Protein AF-G0EGT5-F1 (afdb_monomer_lite)

pLDDT: mean 71.07, std 17.27, range [36.22, 90.06]

Structure (mmCIF, N/CA/C/O backbone):
data_AF-G0EGT5-F1
#
_entry.id   AF-G0EGT5-F1
#
loop_
_atom_site.group_PDB
_atom_site.id
_atom_site.type_symbol
_atom_site.label_atom_id
_atom_site.label_alt_id
_atom_site.label_comp_id
_atom_site.label_asym_id
_atom_site.label_entity_id
_atom_site.label_seq_id
_atom_site.pdbx_PDB_ins_code
_atom_site.Cartn_x
_atom_site.Cartn_y
_atom_site.Cartn_z
_atom_site.occupancy
_atom_site.B_iso_or_equiv
_atom_site.auth_seq_id
_atom_site.auth_comp_id
_atom_site.auth_asym_id
_atom_site.auth_atom_id
_atom_site.pdbx_PDB_model_num
ATOM 1 N N . MET A 1 1 ? -22.917 22.416 40.321 1.00 39.38 1 MET A N 1
ATOM 2 C CA . MET A 1 1 ? -21.683 22.914 39.669 1.00 39.38 1 MET A CA 1
ATOM 3 C C . MET A 1 1 ? -20.741 21.738 39.441 1.00 39.38 1 MET A C 1
ATOM 5 O O . MET A 1 1 ? -20.079 21.290 40.369 1.00 39.38 1 MET A O 1
ATOM 9 N N . SER A 1 2 ? -20.774 21.165 38.238 1.00 41.25 2 SER A N 1
ATOM 10 C CA . SER A 1 2 ? -20.061 19.930 37.894 1.00 41.25 2 SER A CA 1
ATOM 11 C C . SER A 1 2 ? -18.571 20.178 37.677 1.00 41.25 2 SER A C 1
ATOM 13 O O . SER A 1 2 ? -18.183 20.879 36.747 1.00 41.25 2 SER A O 1
ATOM 15 N N . ARG A 1 3 ? -17.733 19.547 38.504 1.00 47.09 3 ARG A N 1
ATOM 16 C CA . ARG A 1 3 ? -16.311 19.327 38.219 1.00 47.09 3 ARG A CA 1
ATOM 17 C C . ARG A 1 3 ? -16.179 18.014 37.444 1.00 47.09 3 ARG A C 1
ATOM 19 O O . ARG A 1 3 ? -16.474 16.960 37.994 1.00 47.09 3 ARG A O 1
ATOM 26 N N . ARG A 1 4 ? -15.721 18.067 36.192 1.00 43.38 4 ARG A N 1
ATOM 27 C CA . ARG A 1 4 ? -15.086 16.934 35.493 1.00 43.38 4 ARG A CA 1
ATOM 28 C C . ARG A 1 4 ? -13.959 17.463 34.612 1.00 43.38 4 ARG A C 1
ATOM 30 O O . ARG A 1 4 ? -14.087 17.582 33.402 1.00 43.38 4 ARG A O 1
ATOM 37 N N . VAL A 1 5 ? -12.849 17.799 35.256 1.00 50.81 5 VAL A N 1
ATOM 38 C CA . VAL A 1 5 ? -11.539 17.842 34.606 1.00 50.81 5 VAL A CA 1
ATOM 39 C C . VAL A 1 5 ? -10.949 16.455 34.824 1.00 50.81 5 VAL A C 1
ATOM 41 O O . VAL A 1 5 ? -10.810 16.052 35.975 1.00 50.81 5 VAL A O 1
ATOM 44 N N . GLY A 1 6 ? -10.644 15.707 33.763 1.00 46.41 6 GLY A N 1
ATOM 45 C CA . GLY A 1 6 ? -9.865 14.473 33.933 1.00 46.41 6 GLY A CA 1
ATOM 46 C C . GLY A 1 6 ? -10.195 13.295 33.027 1.00 46.41 6 GLY A C 1
ATOM 47 O O . GLY A 1 6 ? -10.180 12.173 33.510 1.00 46.41 6 GLY A O 1
ATOM 48 N N . LEU A 1 7 ? -10.460 13.499 31.733 1.00 44.06 7 LEU A N 1
ATOM 49 C CA . LEU A 1 7 ? -10.563 12.366 30.801 1.00 44.06 7 LEU A CA 1
ATOM 50 C C . LEU A 1 7 ? -9.899 12.624 29.440 1.00 44.06 7 LEU A C 1
ATOM 52 O O . LEU A 1 7 ? -10.386 12.165 28.421 1.00 44.06 7 LEU A O 1
ATOM 56 N N . ASN A 1 8 ? -8.795 13.381 29.406 1.00 45.78 8 ASN A N 1
ATOM 57 C CA . ASN A 1 8 ? -8.166 13.778 28.135 1.00 45.78 8 ASN A CA 1
ATOM 58 C C . ASN A 1 8 ? -6.641 13.581 28.071 1.00 45.78 8 ASN A C 1
ATOM 60 O O . ASN A 1 8 ? -5.972 14.224 27.271 1.00 45.78 8 ASN A O 1
ATOM 64 N N . ARG A 1 9 ? -6.060 12.722 28.926 1.00 44.75 9 ARG A N 1
ATOM 65 C CA . ARG A 1 9 ? -4.598 12.478 28.938 1.00 44.75 9 ARG A CA 1
ATOM 66 C C . ARG A 1 9 ? -4.152 11.014 28.864 1.00 44.75 9 ARG A C 1
ATOM 68 O O . ARG A 1 9 ? -2.960 10.770 28.728 1.00 44.75 9 ARG A O 1
ATOM 75 N N . LEU A 1 10 ? -5.070 10.045 28.903 1.00 39.66 10 LEU A N 1
ATOM 76 C CA . LEU A 1 10 ? -4.720 8.619 28.785 1.00 39.66 10 LEU A CA 1
ATOM 77 C C . LEU A 1 10 ? -4.717 8.109 27.335 1.00 39.66 10 LEU A C 1
ATOM 79 O O . LEU A 1 10 ? -3.961 7.196 27.019 1.00 39.66 10 LEU A O 1
ATOM 83 N N . PHE A 1 11 ? -5.472 8.741 26.430 1.00 44.88 11 PHE A N 1
ATOM 84 C CA . PHE A 1 11 ? -5.456 8.374 25.008 1.00 44.88 11 PHE A CA 1
ATOM 85 C C . PHE A 1 11 ? -4.131 8.722 24.309 1.00 44.88 11 PHE A C 1
ATOM 87 O O . PHE A 1 11 ? -3.724 8.037 23.375 1.00 44.88 11 PHE A O 1
ATOM 94 N N . THR A 1 12 ? -3.417 9.747 24.775 1.00 48.94 12 THR A N 1
ATOM 95 C CA . THR A 1 12 ? -2.223 10.257 24.084 1.00 48.94 12 THR A CA 1
ATOM 96 C C . THR A 1 12 ? -0.978 9.396 24.322 1.00 48.94 12 THR A C 1
ATOM 98 O O . THR A 1 12 ? -0.143 9.263 23.434 1.00 48.94 12 THR A O 1
ATOM 101 N N . VAL A 1 13 ? -0.852 8.761 25.493 1.00 46.47 13 VAL A N 1
ATOM 102 C CA . VAL A 1 13 ? 0.335 7.951 25.840 1.00 46.47 13 VAL A CA 1
ATOM 103 C C . VAL A 1 13 ? 0.307 6.581 25.152 1.00 46.47 13 VAL A C 1
ATOM 105 O O . VAL A 1 13 ? 1.339 6.111 24.676 1.00 46.47 13 VAL A O 1
ATOM 108 N N . TRP A 1 14 ? -0.875 5.973 25.004 1.00 38.94 14 TRP A N 1
ATOM 109 C CA . TRP A 1 14 ? -1.037 4.746 24.210 1.00 38.94 14 TRP A CA 1
ATOM 110 C C . TRP A 1 14 ? -0.815 4.981 22.706 1.00 38.94 14 TRP A C 1
ATOM 112 O O . TRP A 1 14 ? -0.259 4.114 22.032 1.00 38.94 14 TRP A O 1
ATOM 122 N N . ALA A 1 15 ? -1.162 6.166 22.189 1.00 45.88 15 ALA A N 1
ATOM 123 C CA . ALA A 1 15 ? -0.877 6.553 20.805 1.00 45.88 15 ALA A CA 1
ATOM 124 C C . ALA A 1 15 ? 0.631 6.731 20.521 1.00 45.88 15 ALA A C 1
ATOM 126 O O . ALA A 1 15 ? 1.073 6.481 19.402 1.00 45.88 15 ALA A O 1
ATOM 127 N N . LEU A 1 16 ? 1.428 7.106 21.531 1.00 41.88 16 LEU A N 1
ATOM 128 C CA . LEU A 1 16 ? 2.882 7.278 21.408 1.00 41.88 16 LEU A CA 1
ATOM 129 C C . LEU A 1 16 ? 3.671 5.962 21.510 1.00 41.88 16 LEU A C 1
ATOM 131 O O . LEU A 1 16 ? 4.674 5.797 20.822 1.00 41.88 16 LEU A O 1
ATOM 135 N N . VAL A 1 17 ? 3.236 5.006 22.338 1.00 36.59 17 VAL A N 1
ATOM 136 C CA . VAL A 1 17 ? 3.945 3.718 22.502 1.00 36.59 17 VAL A CA 1
ATOM 137 C C . VAL A 1 17 ? 3.699 2.770 21.320 1.00 36.59 17 VAL A C 1
ATOM 139 O O . VAL A 1 17 ? 4.613 2.057 20.912 1.00 36.59 17 VAL A O 1
ATOM 142 N N . ARG A 1 18 ? 2.523 2.831 20.676 1.00 40.12 18 ARG A N 1
ATOM 143 C CA . ARG A 1 18 ? 2.277 2.147 19.388 1.00 40.12 18 ARG A CA 1
ATOM 144 C C . ARG A 1 18 ? 3.131 2.691 18.237 1.00 40.12 18 ARG A C 1
ATOM 146 O O . ARG A 1 18 ? 3.406 1.974 17.287 1.00 40.12 18 ARG A O 1
ATOM 153 N N . GLN A 1 19 ? 3.582 3.937 18.345 1.00 41.34 19 GLN A N 1
ATOM 154 C CA . GLN A 1 19 ? 4.331 4.661 17.315 1.00 41.34 19 GLN A CA 1
ATOM 155 C C . GLN A 1 19 ? 5.761 4.129 17.096 1.00 41.34 19 GLN A C 1
ATOM 157 O O . GLN A 1 19 ? 6.405 4.504 16.123 1.00 41.34 19 GLN A O 1
ATOM 162 N N . ARG A 1 20 ? 6.269 3.268 17.994 1.00 37.97 20 ARG A N 1
ATOM 163 C CA . ARG A 1 20 ? 7.632 2.705 17.930 1.00 37.97 20 ARG A CA 1
ATOM 164 C C . ARG A 1 20 ? 7.726 1.260 17.436 1.00 37.97 20 ARG A C 1
ATOM 166 O O . ARG A 1 20 ? 8.827 0.829 17.116 1.00 37.97 20 ARG A O 1
ATOM 173 N N . LEU A 1 21 ? 6.613 0.529 17.406 1.00 44.84 21 LEU A N 1
ATOM 174 C CA . LEU A 1 21 ? 6.534 -0.848 16.889 1.00 44.84 21 LEU A CA 1
ATOM 175 C C . LEU A 1 21 ? 5.717 -0.939 15.603 1.00 44.84 21 LEU A C 1
ATOM 177 O O . LEU A 1 21 ? 5.834 -1.929 14.890 1.00 44.84 21 LEU A O 1
ATOM 181 N N . ALA A 1 22 ? 4.928 0.095 15.311 1.00 51.38 22 ALA A N 1
ATOM 182 C CA . ALA A 1 22 ? 4.209 0.180 14.066 1.00 51.38 22 ALA A CA 1
ATOM 183 C C . ALA A 1 22 ? 5.161 0.506 12.918 1.00 51.38 22 ALA A C 1
ATOM 185 O O . ALA A 1 22 ? 6.073 1.320 13.097 1.00 51.38 22 ALA A O 1
ATOM 186 N N . CYS A 1 23 ? 4.921 -0.086 11.744 1.00 60.06 23 CYS A N 1
ATOM 187 C CA . CYS A 1 23 ? 5.504 0.343 10.467 1.00 60.06 23 CYS A CA 1
ATOM 188 C C . CYS A 1 23 ? 5.657 1.880 10.446 1.00 60.06 23 CYS A C 1
ATOM 190 O O . CYS A 1 23 ? 4.798 2.561 11.007 1.00 60.06 23 CYS A O 1
ATOM 192 N N . LYS A 1 24 ? 6.725 2.452 9.861 1.00 67.00 24 LYS A N 1
ATOM 193 C CA . LYS A 1 24 ? 7.040 3.905 9.901 1.00 67.00 24 LYS A CA 1
ATOM 194 C C . LYS A 1 24 ? 6.021 4.768 9.135 1.00 67.00 24 LYS A C 1
ATOM 196 O O . LYS A 1 24 ? 6.357 5.522 8.230 1.00 67.00 24 LYS A O 1
ATOM 201 N N . LYS A 1 25 ? 4.749 4.698 9.518 1.00 64.75 25 LYS A N 1
ATOM 202 C CA . LYS A 1 25 ? 3.581 5.257 8.839 1.00 64.75 25 LYS A CA 1
ATOM 203 C C . LYS A 1 25 ? 3.709 6.752 8.647 1.00 64.75 25 LYS A C 1
ATOM 205 O O . LYS A 1 25 ? 3.381 7.235 7.577 1.00 64.75 25 LYS A O 1
ATOM 210 N N . SER A 1 26 ? 4.210 7.475 9.649 1.00 65.75 26 SER A N 1
ATOM 211 C CA . SER A 1 26 ? 4.420 8.920 9.541 1.00 65.75 26 SER A CA 1
ATOM 212 C C . SER A 1 26 ? 5.437 9.258 8.455 1.00 65.75 26 SER A C 1
ATOM 214 O O . SER A 1 26 ? 5.183 10.156 7.665 1.00 65.75 26 SER A O 1
ATOM 216 N N . SER A 1 27 ? 6.534 8.499 8.352 1.00 74.56 27 SER A N 1
ATOM 217 C CA . SER A 1 27 ? 7.549 8.726 7.318 1.00 74.56 27 SER A CA 1
ATOM 218 C C . SER A 1 27 ? 7.060 8.286 5.936 1.00 74.56 27 SER A C 1
ATOM 220 O O . SER A 1 27 ? 7.213 9.034 4.974 1.00 74.56 27 SER A O 1
ATOM 222 N N . ILE A 1 28 ? 6.359 7.149 5.851 1.00 78.31 28 ILE A N 1
ATOM 223 C CA . ILE A 1 28 ? 5.705 6.683 4.623 1.00 78.31 28 ILE A CA 1
ATOM 224 C C . ILE A 1 28 ? 4.684 7.721 4.145 1.00 78.31 28 ILE A C 1
ATOM 226 O O . ILE A 1 28 ? 4.768 8.173 3.013 1.00 78.31 28 ILE A O 1
ATOM 230 N N . ALA A 1 29 ? 3.754 8.162 4.992 1.00 75.81 29 ALA A N 1
ATOM 231 C CA . ALA A 1 29 ? 2.730 9.139 4.628 1.00 75.81 29 ALA A CA 1
ATOM 232 C C . ALA A 1 29 ? 3.329 10.466 4.143 1.00 75.81 29 ALA A C 1
ATOM 234 O O . ALA A 1 29 ? 2.805 11.069 3.210 1.00 75.81 29 ALA A O 1
ATOM 235 N N . GLU A 1 30 ? 4.434 10.911 4.744 1.00 79.50 30 GLU A N 1
ATOM 236 C CA . GLU A 1 30 ? 5.139 12.122 4.324 1.00 79.50 30 GLU A CA 1
ATOM 237 C C . GLU A 1 30 ? 5.822 11.950 2.964 1.00 79.50 30 GLU A C 1
ATOM 239 O O . GLU A 1 30 ? 5.731 12.832 2.119 1.00 79.50 30 GLU A O 1
ATOM 244 N N . LYS A 1 31 ? 6.431 10.789 2.709 1.00 82.56 31 LYS A N 1
ATOM 245 C CA . LYS A 1 31 ? 7.060 10.467 1.418 1.00 82.56 31 LYS A CA 1
ATOM 246 C C . LYS A 1 31 ? 6.054 10.205 0.304 1.00 82.56 31 LYS A C 1
ATOM 248 O O . LYS A 1 31 ? 6.358 10.413 -0.866 1.00 82.56 31 LYS A O 1
ATOM 253 N N . LEU A 1 32 ? 4.872 9.716 0.663 1.00 79.88 32 LEU A N 1
ATOM 254 C CA . LEU A 1 32 ? 3.768 9.494 -0.260 1.00 79.88 32 LEU A CA 1
ATOM 255 C C . LEU A 1 32 ? 3.028 10.798 -0.592 1.00 79.88 32 LEU A C 1
ATOM 257 O O . LEU A 1 32 ? 2.435 10.899 -1.667 1.00 79.88 32 LEU A O 1
ATOM 261 N N . LYS A 1 33 ? 3.080 11.811 0.287 1.00 72.31 33 LYS A N 1
ATOM 262 C CA . LYS A 1 33 ? 2.563 13.155 0.000 1.00 72.31 33 LYS A CA 1
ATOM 263 C C . LYS A 1 33 ? 3.356 13.776 -1.150 1.00 72.31 33 LYS A C 1
ATOM 265 O O . LYS A 1 33 ? 4.515 14.138 -0.997 1.00 72.31 33 LYS A O 1
ATOM 270 N N . GLY A 1 34 ? 2.696 13.929 -2.294 1.00 71.44 34 GLY A N 1
ATOM 271 C CA . GLY A 1 34 ? 3.289 14.502 -3.505 1.00 71.44 34 GLY A CA 1
ATOM 272 C C . GLY A 1 34 ? 3.640 13.475 -4.579 1.00 71.44 34 GLY A C 1
ATOM 273 O O . GLY A 1 34 ? 4.051 13.870 -5.666 1.00 71.44 34 GLY A O 1
ATOM 274 N N . ILE A 1 35 ? 3.434 12.178 -4.325 1.00 80.56 35 ILE A N 1
ATOM 275 C CA . ILE A 1 35 ? 3.473 11.176 -5.391 1.00 80.56 35 ILE A CA 1
ATOM 276 C C . ILE A 1 35 ? 2.178 11.258 -6.194 1.00 80.56 35 ILE A C 1
ATOM 278 O O . ILE A 1 35 ? 1.077 11.193 -5.643 1.00 80.56 35 ILE A O 1
ATOM 282 N N . GLU A 1 36 ? 2.320 11.365 -7.513 1.00 79.06 36 GLU A N 1
ATOM 283 C CA . GLU A 1 36 ? 1.186 11.372 -8.427 1.00 79.06 36 GLU A CA 1
ATOM 284 C C . GLU A 1 36 ? 0.353 10.092 -8.272 1.00 79.06 36 GLU A C 1
ATOM 286 O O . GLU A 1 36 ? 0.854 8.966 -8.348 1.00 79.06 36 GLU A O 1
ATOM 291 N N . GLY A 1 37 ? -0.946 10.281 -8.046 1.00 80.69 37 GLY A N 1
ATOM 292 C CA . GLY A 1 37 ? -1.900 9.194 -7.898 1.00 80.69 37 GLY A CA 1
ATOM 293 C C . GLY A 1 37 ? -2.066 8.662 -6.476 1.00 80.69 37 GLY A C 1
ATOM 294 O O . GLY A 1 37 ? -2.729 7.645 -6.320 1.00 80.69 37 GLY A O 1
ATOM 295 N N . ILE A 1 38 ? -1.537 9.325 -5.443 1.00 85.06 38 ILE A N 1
ATOM 296 C CA . ILE A 1 38 ? -1.882 9.030 -4.043 1.00 85.06 38 ILE A CA 1
ATOM 297 C C . ILE A 1 38 ? -2.728 10.162 -3.488 1.00 85.06 38 ILE A C 1
ATOM 299 O O . ILE A 1 38 ? -2.287 11.305 -3.416 1.00 85.06 38 ILE A O 1
ATOM 303 N N . GLU A 1 39 ? -3.945 9.832 -3.072 1.00 84.69 39 GLU A N 1
ATOM 304 C CA . GLU A 1 39 ? -4.894 10.809 -2.549 1.00 84.69 39 GLU A CA 1
ATOM 305 C C . GLU A 1 39 ? -4.810 10.913 -1.030 1.00 84.69 39 GLU A C 1
ATOM 307 O O . GLU A 1 39 ? -4.864 12.003 -0.460 1.00 84.69 39 GLU A O 1
ATOM 312 N N . THR A 1 40 ? -4.711 9.780 -0.332 1.00 82.19 40 THR A N 1
ATOM 313 C CA . THR A 1 40 ? -4.700 9.769 1.136 1.00 82.19 40 THR A CA 1
ATOM 314 C C . THR A 1 40 ? -3.964 8.552 1.674 1.00 82.19 40 THR A C 1
ATOM 316 O O . THR A 1 40 ? -3.998 7.471 1.091 1.00 82.19 40 THR A O 1
ATOM 319 N N . VAL A 1 41 ? -3.322 8.724 2.825 1.00 81.00 41 VAL A N 1
ATOM 320 C CA . VAL A 1 41 ? -2.671 7.655 3.582 1.00 81.00 41 VAL A CA 1
ATOM 321 C C . VAL A 1 41 ? -3.326 7.595 4.957 1.00 81.00 41 VAL A C 1
ATOM 323 O O . VAL A 1 41 ? -3.377 8.600 5.662 1.00 81.00 41 VAL A O 1
ATOM 326 N N . GLU A 1 42 ? -3.851 6.431 5.314 1.00 79.75 42 GLU A N 1
ATOM 327 C CA . GLU A 1 42 ? -4.597 6.165 6.544 1.00 79.75 42 GLU A CA 1
ATOM 328 C C . GLU A 1 42 ? -4.054 4.908 7.241 1.00 79.75 42 GLU A C 1
ATOM 330 O O . GLU A 1 42 ? -3.278 4.131 6.677 1.00 79.75 42 GLU A O 1
ATOM 335 N N . ASP A 1 43 ? -4.483 4.673 8.478 1.00 70.62 43 ASP A N 1
ATOM 336 C CA . ASP A 1 43 ? -4.234 3.410 9.166 1.00 70.62 43 ASP A CA 1
ATOM 337 C C . ASP A 1 43 ? -5.081 2.276 8.571 1.00 70.62 43 ASP A C 1
ATOM 339 O O . ASP A 1 43 ? -6.267 2.445 8.267 1.00 70.62 43 ASP A O 1
ATOM 343 N N . ALA A 1 44 ? -4.483 1.088 8.429 1.00 67.69 44 ALA A N 1
ATOM 344 C CA . ALA A 1 44 ? -5.246 -0.106 8.081 1.00 67.69 44 ALA A CA 1
ATOM 345 C C . ALA A 1 44 ? -6.268 -0.432 9.185 1.00 67.69 44 ALA A C 1
ATOM 347 O O . ALA A 1 44 ? -5.982 -0.313 10.377 1.00 67.69 44 ALA A O 1
ATOM 348 N N . LEU A 1 45 ? -7.459 -0.900 8.791 1.00 63.16 45 LEU A N 1
ATOM 349 C CA . LEU A 1 45 ? -8.552 -1.197 9.732 1.00 63.16 45 LEU A CA 1
ATOM 350 C C . LEU A 1 45 ? -8.252 -2.380 10.669 1.00 63.16 45 LEU A C 1
ATOM 352 O O . LEU A 1 45 ? -8.929 -2.558 11.677 1.00 63.16 45 LEU A O 1
ATOM 356 N N . SER A 1 46 ? -7.268 -3.218 10.340 1.00 55.47 46 SER A N 1
ATOM 357 C CA . SER A 1 46 ? -6.898 -4.405 11.114 1.00 55.47 46 SER A CA 1
ATOM 358 C C . SER A 1 46 ? -5.393 -4.435 11.371 1.00 55.47 46 SER A C 1
ATOM 360 O O . SER A 1 46 ? -4.632 -4.952 10.558 1.00 55.47 46 SER A O 1
ATOM 362 N N . GLY A 1 47 ? -4.975 -3.908 12.525 1.00 60.56 47 GLY A N 1
ATOM 363 C CA . GLY A 1 47 ? -3.623 -4.096 13.061 1.00 60.56 47 GLY A CA 1
ATOM 364 C C . GLY A 1 47 ? -2.520 -3.245 12.421 1.00 60.56 47 GLY A C 1
ATOM 365 O O . GLY A 1 47 ? -2.754 -2.125 11.964 1.00 60.56 47 GLY A O 1
ATOM 366 N N . ASP A 1 48 ? -1.290 -3.763 12.482 1.00 65.62 48 ASP A N 1
ATOM 367 C CA . ASP A 1 48 ? -0.055 -3.070 12.106 1.00 65.62 48 ASP A CA 1
ATOM 368 C C . ASP A 1 48 ? 0.129 -2.985 10.581 1.00 65.62 48 ASP A C 1
ATOM 370 O O . ASP A 1 48 ? 0.866 -3.736 9.946 1.00 65.62 48 ASP A O 1
ATOM 374 N N . GLY A 1 49 ? -0.642 -2.093 9.963 1.00 76.00 49 GLY A N 1
ATOM 375 C CA . GLY A 1 49 ? -0.626 -1.892 8.521 1.00 76.00 49 GLY A CA 1
ATOM 376 C C . GLY A 1 49 ? -0.978 -0.473 8.106 1.00 76.00 49 GLY A C 1
ATOM 377 O O . GLY A 1 49 ? -1.3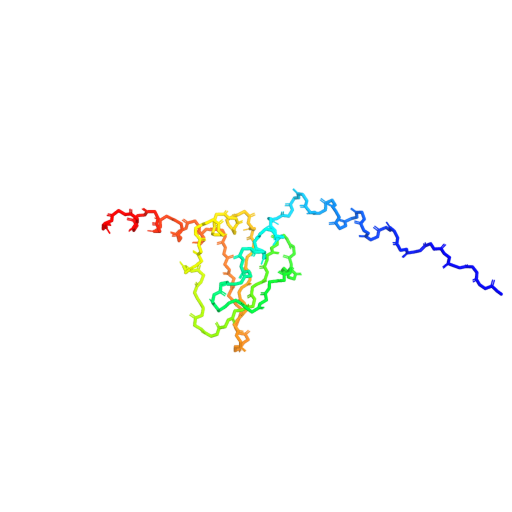96 0.357 8.924 1.00 76.00 49 GLY A O 1
ATOM 378 N N . VAL A 1 50 ? -0.816 -0.206 6.815 1.00 83.19 50 VAL A N 1
ATOM 379 C CA . VAL A 1 50 ? -1.114 1.085 6.188 1.00 83.19 50 VAL A CA 1
ATOM 380 C C . VAL A 1 50 ? -2.186 0.918 5.119 1.00 83.19 50 VAL A C 1
ATOM 382 O O . VAL A 1 50 ? -2.216 -0.086 4.406 1.00 83.19 50 VAL A O 1
ATOM 385 N N . ARG A 1 51 ? -3.071 1.905 5.005 1.00 86.00 51 ARG A N 1
ATOM 386 C CA . ARG A 1 51 ? -4.088 2.002 3.965 1.00 86.00 51 ARG A CA 1
ATOM 387 C C . ARG A 1 51 ? -3.784 3.190 3.058 1.00 86.00 51 ARG A C 1
ATOM 389 O O . ARG A 1 51 ? -3.618 4.308 3.525 1.00 86.00 51 ARG A O 1
ATOM 396 N N . LEU A 1 52 ? -3.726 2.948 1.758 1.00 87.44 52 LEU A N 1
ATOM 397 C CA . LEU A 1 52 ? -3.391 3.918 0.726 1.00 87.44 52 LEU A CA 1
ATOM 398 C C . LEU A 1 52 ? -4.606 4.106 -0.175 1.00 87.44 52 LEU A C 1
ATOM 400 O O . LEU A 1 52 ? -4.988 3.180 -0.882 1.00 87.44 52 LEU A O 1
ATOM 404 N N . LYS A 1 53 ? -5.214 5.289 -0.161 1.00 88.25 53 LYS A N 1
ATOM 405 C CA . LYS A 1 53 ? -6.196 5.697 -1.169 1.00 88.25 53 LYS A CA 1
ATOM 406 C C . LYS A 1 53 ? -5.453 6.293 -2.348 1.00 88.25 53 LYS A C 1
ATOM 408 O O . LYS A 1 53 ? -4.664 7.225 -2.180 1.00 88.25 53 LYS A O 1
ATOM 413 N N . VAL A 1 54 ? -5.681 5.725 -3.519 1.00 89.75 54 VAL A N 1
ATOM 414 C CA . VAL A 1 54 ? -4.933 6.040 -4.731 1.00 89.75 54 VAL A CA 1
ATOM 415 C C . VAL A 1 54 ? -5.885 6.389 -5.863 1.00 89.75 54 VAL A C 1
ATOM 417 O O . VAL A 1 54 ? -7.027 5.942 -5.872 1.00 89.75 54 VAL A O 1
ATOM 420 N N . ALA A 1 55 ? -5.410 7.162 -6.832 1.00 87.12 55 ALA A N 1
ATOM 421 C CA . ALA A 1 55 ? -6.159 7.508 -8.027 1.00 87.12 55 ALA A CA 1
ATOM 422 C C . ALA A 1 55 ? -6.233 6.327 -9.010 1.00 87.12 55 ALA A C 1
ATOM 424 O O . ALA A 1 55 ? -5.461 5.361 -8.953 1.00 87.12 55 ALA A O 1
ATOM 425 N N . THR A 1 56 ? -7.153 6.423 -9.969 1.00 80.88 56 THR A N 1
ATOM 426 C CA . THR A 1 56 ? -7.289 5.440 -11.048 1.00 80.88 56 THR A CA 1
ATOM 427 C C . THR A 1 56 ? -5.973 5.293 -11.815 1.00 80.88 56 THR A C 1
ATOM 429 O O . THR A 1 56 ? -5.392 6.277 -12.261 1.00 80.88 56 THR A O 1
ATOM 432 N N . GLY A 1 57 ? -5.504 4.054 -11.993 1.00 79.50 57 GLY A N 1
ATOM 433 C CA . GLY A 1 57 ? -4.263 3.769 -12.725 1.00 79.50 57 GLY A CA 1
ATOM 434 C C . GLY A 1 57 ? -2.979 3.898 -11.898 1.00 79.50 57 GLY A C 1
ATOM 435 O O . GLY A 1 57 ? -1.887 3.697 -12.436 1.00 79.50 57 GLY A O 1
ATOM 436 N N . PHE A 1 58 ? -3.084 4.175 -10.594 1.00 84.31 58 PHE A N 1
ATOM 437 C CA . PHE A 1 58 ? -1.935 4.108 -9.701 1.00 84.31 58 PHE A CA 1
ATOM 438 C C . PHE A 1 58 ? -1.403 2.674 -9.587 1.00 84.31 58 PHE A C 1
ATOM 440 O O . PHE A 1 58 ? -2.149 1.708 -9.379 1.00 84.31 58 PHE A O 1
ATOM 447 N N . ALA A 1 59 ? -0.082 2.548 -9.682 1.00 82.19 59 ALA A N 1
ATOM 448 C CA . ALA A 1 59 ? 0.624 1.290 -9.523 1.00 82.19 59 ALA A CA 1
ATOM 449 C C . ALA A 1 59 ? 1.671 1.440 -8.423 1.00 82.19 59 ALA A C 1
ATOM 451 O O . ALA A 1 59 ? 2.596 2.237 -8.551 1.00 82.19 59 ALA A O 1
ATOM 452 N N . LEU A 1 60 ? 1.573 0.609 -7.384 1.00 79.62 60 LEU A N 1
ATOM 453 C CA . LEU A 1 60 ? 2.544 0.563 -6.286 1.00 79.62 60 LEU A CA 1
ATOM 454 C C . LEU A 1 60 ? 3.992 0.376 -6.765 1.00 79.62 60 LEU A C 1
ATOM 456 O O . LEU A 1 60 ? 4.91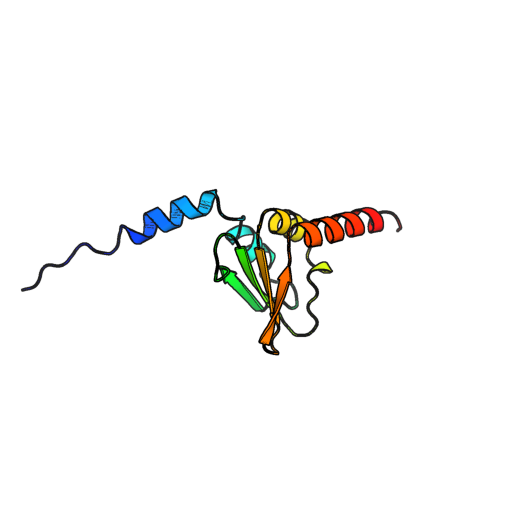1 0.872 -6.129 1.00 79.62 60 LEU A O 1
ATOM 460 N N . ALA A 1 61 ? 4.209 -0.301 -7.896 1.00 79.88 61 ALA A N 1
ATOM 461 C CA . ALA A 1 61 ? 5.542 -0.477 -8.475 1.00 79.88 61 ALA A CA 1
ATOM 462 C C . ALA A 1 61 ? 6.192 0.836 -8.958 1.00 79.88 61 ALA A C 1
ATOM 464 O O . ALA A 1 61 ? 7.397 0.860 -9.178 1.00 79.88 61 ALA A O 1
ATOM 465 N N . LYS A 1 62 ? 5.416 1.918 -9.118 1.00 82.31 62 LYS A N 1
ATOM 466 C CA . LYS A 1 62 ? 5.919 3.261 -9.451 1.00 82.31 62 LYS A CA 1
ATOM 467 C C . LYS A 1 62 ? 6.388 4.045 -8.223 1.00 82.31 62 LYS A C 1
ATOM 469 O O . LYS A 1 62 ? 6.902 5.149 -8.375 1.00 82.31 62 LYS A O 1
ATOM 474 N N . LEU A 1 63 ? 6.187 3.514 -7.016 1.00 84.06 63 LEU A N 1
ATOM 475 C CA . LEU A 1 63 ? 6.667 4.157 -5.801 1.00 84.06 63 LEU A CA 1
ATOM 476 C C . LEU A 1 63 ? 8.199 4.210 -5.780 1.00 84.06 63 LEU A C 1
ATOM 478 O O . LEU A 1 63 ? 8.854 3.266 -6.232 1.00 84.06 63 LEU A O 1
ATOM 482 N N . PRO A 1 64 ? 8.785 5.276 -5.210 1.00 83.56 64 PRO A N 1
ATOM 483 C CA . PRO A 1 64 ? 10.221 5.354 -5.025 1.00 83.56 64 PRO A CA 1
ATOM 484 C C . PRO A 1 64 ? 10.699 4.214 -4.126 1.00 83.56 64 PRO A C 1
ATOM 486 O O . PRO A 1 64 ? 10.002 3.761 -3.212 1.00 83.56 64 PRO A O 1
ATOM 489 N N . ARG A 1 65 ? 11.924 3.754 -4.383 1.00 82.81 65 ARG A N 1
ATOM 490 C CA . ARG A 1 65 ? 12.505 2.598 -3.696 1.00 82.81 65 ARG A CA 1
ATOM 491 C C . ARG A 1 65 ? 12.516 2.763 -2.177 1.00 82.81 65 ARG A C 1
ATOM 493 O O . ARG A 1 65 ? 12.231 1.797 -1.480 1.00 82.81 65 ARG A O 1
ATOM 500 N N . ASP A 1 66 ? 12.800 3.959 -1.673 1.00 83.31 66 ASP A N 1
ATOM 501 C CA . ASP A 1 66 ? 12.805 4.252 -0.236 1.00 83.31 66 ASP A CA 1
ATOM 502 C C . ASP A 1 66 ? 11.449 3.971 0.413 1.00 83.31 66 ASP A C 1
ATOM 504 O O . ASP A 1 66 ? 11.377 3.360 1.474 1.00 83.31 66 ASP A O 1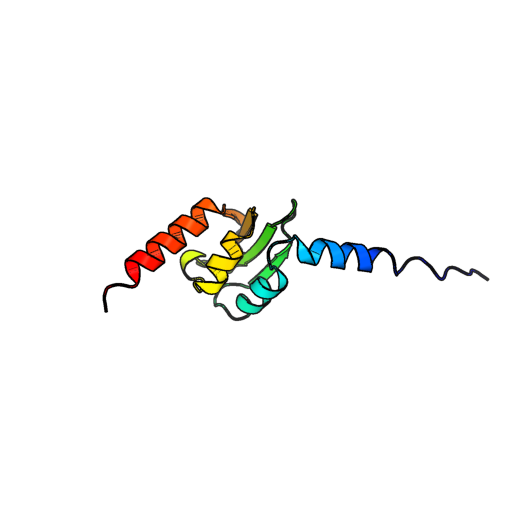
ATOM 508 N N . VAL A 1 67 ? 10.363 4.344 -0.267 1.00 83.69 67 VAL A N 1
ATOM 509 C CA . VAL A 1 67 ? 9.002 4.053 0.189 1.00 83.69 67 VAL A CA 1
ATOM 510 C C . VAL A 1 67 ? 8.729 2.554 0.140 1.00 83.69 67 VAL A C 1
ATOM 512 O O . VAL A 1 67 ? 8.136 2.018 1.068 1.00 83.69 67 VAL A O 1
ATOM 515 N N . LEU A 1 68 ? 9.160 1.859 -0.916 1.00 85.25 68 LEU A N 1
ATOM 516 C CA . LEU A 1 68 ? 8.995 0.407 -1.016 1.00 85.25 68 LEU A CA 1
ATOM 517 C C . LEU A 1 68 ? 9.768 -0.340 0.085 1.00 85.25 68 LEU A C 1
ATOM 519 O O . LEU A 1 68 ? 9.256 -1.310 0.636 1.00 85.25 68 LEU A O 1
ATOM 523 N N . GLU A 1 69 ? 10.977 0.102 0.438 1.00 83.94 69 GLU A N 1
ATOM 524 C CA . GLU A 1 69 ? 11.756 -0.478 1.542 1.00 83.94 69 GLU A CA 1
ATOM 525 C C . GLU A 1 69 ? 11.063 -0.249 2.897 1.00 83.94 69 GLU A C 1
ATOM 527 O O . GLU A 1 69 ? 11.056 -1.157 3.722 1.00 83.94 69 GLU A O 1
ATOM 532 N N . GLU A 1 70 ? 10.416 0.900 3.111 1.00 82.75 70 GLU A N 1
ATOM 533 C CA . GLU A 1 70 ? 9.623 1.151 4.324 1.00 82.75 70 GLU A CA 1
ATOM 534 C C . GLU A 1 70 ? 8.307 0.362 4.343 1.00 82.75 70 GLU A C 1
ATOM 536 O O . GLU A 1 70 ? 7.932 -0.200 5.369 1.00 82.75 70 GLU A O 1
ATOM 541 N N . LEU A 1 71 ? 7.629 0.239 3.199 1.00 82.19 71 LEU A N 1
ATOM 542 C CA . LEU A 1 71 ? 6.443 -0.608 3.052 1.00 82.19 71 LEU A CA 1
ATOM 543 C C . LEU A 1 71 ? 6.767 -2.089 3.291 1.00 82.19 71 LEU A C 1
ATOM 545 O O . LEU A 1 71 ? 5.906 -2.824 3.764 1.00 82.19 71 LEU A O 1
ATOM 549 N N . ARG A 1 72 ? 8.001 -2.543 3.030 1.00 82.25 72 ARG A N 1
ATOM 550 C CA . ARG A 1 72 ? 8.449 -3.905 3.378 1.00 82.25 72 ARG A CA 1
ATOM 551 C C . ARG A 1 72 ? 8.385 -4.169 4.887 1.00 82.25 72 ARG A C 1
ATOM 553 O O . ARG A 1 72 ? 8.246 -5.323 5.285 1.00 82.25 72 ARG A O 1
ATOM 560 N N . GLU A 1 73 ? 8.515 -3.133 5.715 1.00 81.00 73 GLU A N 1
ATOM 561 C CA . GLU A 1 73 ? 8.416 -3.245 7.175 1.00 81.00 73 GLU A CA 1
ATOM 562 C C . GLU A 1 73 ? 6.958 -3.336 7.660 1.00 81.00 73 GLU A C 1
ATOM 564 O O . GLU A 1 73 ? 6.725 -3.671 8.816 1.00 81.00 73 GLU A O 1
ATOM 569 N N . CYS A 1 74 ? 5.974 -3.074 6.791 1.00 77.94 74 CYS A N 1
ATOM 570 C CA . CYS A 1 74 ? 4.558 -3.262 7.095 1.00 77.94 74 CYS A CA 1
ATOM 571 C C . CYS A 1 74 ? 4.139 -4.723 6.848 1.00 77.94 74 CYS A C 1
ATOM 573 O O . CYS A 1 74 ? 4.335 -5.263 5.757 1.00 77.94 74 CYS A O 1
ATOM 575 N N . ASP A 1 75 ? 3.450 -5.337 7.813 1.00 75.81 75 ASP A N 1
ATOM 576 C CA . ASP A 1 75 ? 2.855 -6.671 7.639 1.00 75.81 75 ASP A CA 1
ATOM 577 C C . ASP A 1 75 ? 1.693 -6.668 6.636 1.00 75.81 75 ASP A C 1
ATOM 579 O O . ASP A 1 75 ? 1.474 -7.641 5.905 1.00 75.81 75 ASP A O 1
ATOM 583 N N . ARG A 1 76 ? 0.944 -5.560 6.575 1.00 79.38 76 ARG A N 1
ATOM 584 C CA . ARG A 1 76 ? -0.224 -5.417 5.701 1.00 79.38 76 ARG A CA 1
ATOM 585 C C . ARG A 1 76 ? -0.303 -4.034 5.071 1.00 79.38 76 ARG A C 1
ATOM 587 O O . ARG A 1 76 ? -0.269 -3.017 5.762 1.00 79.38 76 ARG A O 1
ATOM 594 N N . ILE A 1 77 ? -0.487 -4.009 3.755 1.00 86.31 77 ILE A N 1
ATOM 595 C CA . ILE A 1 77 ? -0.700 -2.788 2.978 1.00 86.31 77 ILE A CA 1
ATOM 596 C C . ILE A 1 77 ? -2.030 -2.935 2.244 1.00 86.31 77 ILE A C 1
ATOM 598 O O . ILE A 1 77 ? -2.246 -3.899 1.513 1.00 86.31 77 ILE A O 1
ATOM 602 N N . GLU A 1 78 ? -2.941 -1.996 2.450 1.00 88.25 78 GLU A N 1
ATOM 603 C CA . GLU A 1 78 ? -4.249 -1.975 1.800 1.00 88.25 78 GLU A CA 1
ATOM 604 C C . GLU A 1 78 ? -4.273 -0.839 0.785 1.00 88.25 78 GLU A C 1
ATOM 606 O O . GLU A 1 78 ? -4.150 0.317 1.165 1.00 88.25 78 GLU A O 1
ATOM 611 N N . VAL A 1 79 ? -4.443 -1.135 -0.498 1.00 89.38 79 VAL A N 1
ATOM 612 C CA . VAL A 1 79 ? -4.574 -0.113 -1.541 1.00 89.38 79 VAL A CA 1
ATOM 613 C C . VAL A 1 79 ? -6.026 -0.018 -1.960 1.00 89.38 79 VAL A C 1
ATOM 615 O O . VAL A 1 79 ? -6.592 -0.987 -2.452 1.00 89.38 79 VAL A O 1
ATOM 618 N N . VAL A 1 80 ? -6.628 1.144 -1.759 1.00 90.06 80 VAL A N 1
ATOM 619 C CA . VAL A 1 80 ? -8.020 1.437 -2.085 1.00 90.06 80 VAL A CA 1
ATOM 620 C C . VAL A 1 80 ? -8.050 2.285 -3.349 1.00 90.06 80 VAL A C 1
ATOM 622 O O . VAL A 1 80 ? -7.537 3.402 -3.368 1.00 90.06 80 VAL A O 1
ATOM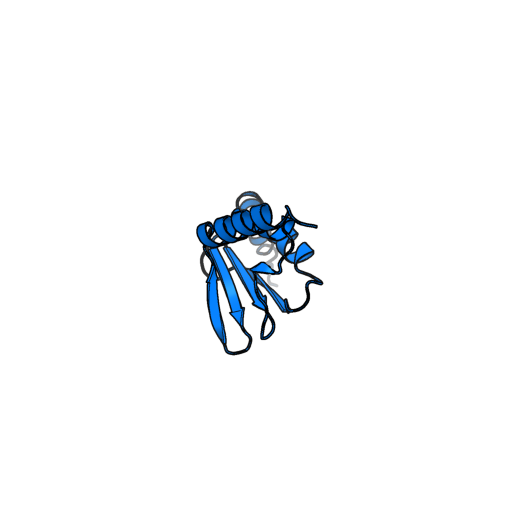 625 N N . TYR A 1 81 ? -8.653 1.737 -4.395 1.00 89.62 81 TYR A N 1
ATOM 626 C CA . TYR A 1 81 ? -8.900 2.406 -5.667 1.00 89.62 81 TYR A CA 1
ATOM 627 C C . TYR A 1 81 ? -10.222 3.188 -5.618 1.00 89.62 81 TYR A C 1
ATOM 629 O O . TYR A 1 81 ? -11.105 2.852 -4.821 1.00 89.62 81 TYR A O 1
ATOM 637 N N . PRO A 1 82 ? -10.411 4.202 -6.481 1.00 87.88 82 PRO A N 1
ATOM 638 C CA . PRO A 1 82 ? -11.583 5.076 -6.410 1.00 87.88 82 PRO A CA 1
ATOM 639 C C . PRO A 1 82 ? -12.877 4.363 -6.824 1.00 87.88 82 PRO A C 1
ATOM 641 O O . PRO A 1 82 ? -13.962 4.777 -6.434 1.00 87.88 82 PRO A O 1
ATOM 644 N N . ASP A 1 83 ? -12.776 3.252 -7.558 1.00 88.62 83 ASP A N 1
ATOM 645 C CA . ASP A 1 83 ? -13.909 2.376 -7.880 1.00 88.62 83 ASP A CA 1
ATOM 646 C C . ASP A 1 83 ? -14.359 1.480 -6.704 1.00 88.62 83 ASP A C 1
ATOM 648 O O . ASP A 1 83 ? -15.304 0.704 -6.835 1.00 88.62 83 ASP A O 1
ATOM 652 N N . GLY A 1 84 ? -13.696 1.584 -5.548 1.00 85.88 84 GLY A N 1
ATOM 653 C CA . GLY A 1 84 ? -13.997 0.810 -4.346 1.00 85.88 84 GLY A CA 1
ATOM 654 C C . GLY A 1 84 ? -13.233 -0.511 -4.236 1.00 85.88 84 GLY A C 1
ATOM 655 O O . GLY A 1 84 ? -13.296 -1.153 -3.185 1.00 85.88 84 GLY A O 1
ATOM 656 N N . ARG A 1 85 ? -12.471 -0.925 -5.260 1.00 89.38 85 ARG A N 1
ATOM 657 C CA . ARG A 1 85 ? -11.566 -2.081 -5.155 1.00 89.38 85 ARG A CA 1
ATOM 658 C C . ARG A 1 85 ? -10.509 -1.856 -4.079 1.00 89.38 85 ARG A C 1
ATOM 660 O O . ARG A 1 85 ? -9.819 -0.840 -4.063 1.00 89.38 85 ARG A O 1
ATOM 667 N N . VAL A 1 86 ? -10.330 -2.867 -3.232 1.00 88.12 86 VAL A N 1
ATOM 668 C CA . VAL A 1 86 ? -9.253 -2.922 -2.241 1.00 88.12 86 VAL A CA 1
ATOM 669 C C . VAL A 1 86 ? -8.295 -4.045 -2.617 1.00 88.12 86 VAL A C 1
ATOM 671 O O . VAL A 1 86 ? -8.688 -5.207 -2.699 1.00 88.12 86 VAL A O 1
ATOM 674 N N . VAL A 1 87 ? -7.034 -3.698 -2.847 1.00 88.31 87 VAL A N 1
ATOM 675 C CA . VAL A 1 87 ? -5.952 -4.641 -3.124 1.00 88.31 87 VAL A CA 1
ATOM 676 C C . VAL A 1 87 ? -5.099 -4.785 -1.875 1.00 88.31 87 VAL A C 1
ATOM 678 O O . VAL A 1 87 ? -4.585 -3.807 -1.338 1.00 88.31 87 VAL A O 1
ATOM 681 N N . TYR A 1 88 ? -4.932 -6.022 -1.420 1.00 86.44 88 TYR A N 1
ATOM 682 C CA . TYR A 1 88 ? -4.062 -6.339 -0.297 1.00 86.44 88 TYR A CA 1
ATOM 683 C C . TYR A 1 88 ? -2.675 -6.674 -0.811 1.00 86.44 88 TYR A C 1
ATOM 685 O O . TYR A 1 88 ? -2.487 -7.632 -1.562 1.00 86.44 88 TYR A O 1
ATOM 693 N N . VAL A 1 89 ? -1.705 -5.882 -0.386 1.00 85.94 89 VAL A N 1
ATOM 694 C CA . VAL A 1 89 ? -0.306 -6.083 -0.713 1.00 85.94 89 VAL A CA 1
ATOM 695 C C . VAL A 1 89 ? 0.413 -6.623 0.508 1.00 85.94 89 VAL A C 1
ATOM 697 O O . VAL A 1 89 ? 0.355 -6.065 1.605 1.00 85.94 89 VAL A O 1
ATOM 700 N N . THR A 1 90 ? 1.059 -7.765 0.300 1.00 83.94 90 THR A N 1
ATOM 701 C CA . THR A 1 90 ? 1.862 -8.442 1.310 1.00 83.94 90 THR A CA 1
ATOM 702 C C . THR A 1 90 ? 3.313 -8.006 1.198 1.00 83.94 90 THR A C 1
ATOM 704 O O . THR A 1 90 ? 3.790 -7.626 0.124 1.00 83.94 90 THR A O 1
ATOM 707 N N . ARG A 1 91 ? 4.054 -8.162 2.294 1.00 83.25 91 ARG A N 1
ATOM 708 C CA . ARG A 1 91 ? 5.508 -7.989 2.310 1.00 83.25 91 ARG A CA 1
ATOM 709 C C . ARG A 1 91 ? 6.213 -8.747 1.177 1.00 83.25 91 ARG A C 1
ATOM 711 O O . ARG A 1 91 ? 7.066 -8.179 0.502 1.00 83.25 91 ARG A O 1
ATOM 718 N N . ALA A 1 92 ? 5.828 -10.000 0.927 1.00 84.12 92 ALA A N 1
ATOM 719 C CA . ALA A 1 92 ? 6.439 -10.827 -0.115 1.00 84.12 92 ALA A CA 1
ATOM 720 C C . ALA A 1 92 ? 6.281 -10.218 -1.519 1.00 84.12 92 ALA A C 1
ATOM 722 O O . ALA A 1 92 ? 7.178 -10.323 -2.353 1.00 84.12 92 ALA A O 1
ATOM 723 N N . TRP A 1 93 ? 5.155 -9.553 -1.791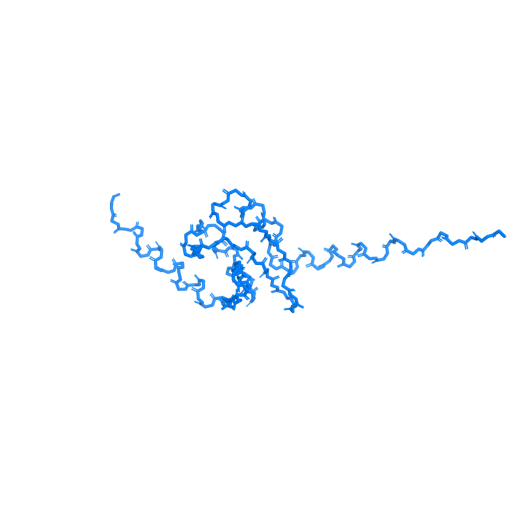 1.00 86.69 93 TRP A N 1
ATOM 724 C CA . TRP A 1 93 ? 4.971 -8.838 -3.051 1.00 86.69 93 TRP A CA 1
ATOM 725 C C . TRP A 1 93 ? 5.927 -7.643 -3.160 1.00 86.69 93 TRP A C 1
ATOM 727 O O . TRP A 1 93 ? 6.593 -7.488 -4.184 1.00 86.69 93 TRP A O 1
ATOM 737 N N . VAL A 1 94 ? 6.065 -6.850 -2.091 1.00 85.25 94 VAL A N 1
ATOM 738 C CA . VAL A 1 94 ? 6.986 -5.700 -2.044 1.00 85.25 94 VAL A CA 1
ATOM 739 C C . VAL A 1 94 ? 8.437 -6.147 -2.246 1.00 85.25 94 VAL A C 1
ATOM 741 O O . VAL A 1 94 ? 9.168 -5.545 -3.030 1.00 85.25 94 VAL A O 1
ATOM 744 N N . GLU A 1 95 ? 8.847 -7.253 -1.619 1.00 85.50 95 GLU A N 1
ATOM 745 C CA . GLU A 1 95 ? 10.183 -7.841 -1.796 1.00 85.50 95 GLU A CA 1
ATOM 746 C C . GLU A 1 95 ? 10.447 -8.269 -3.245 1.00 85.50 95 GLU A C 1
ATOM 748 O O . GLU A 1 95 ? 11.554 -8.074 -3.758 1.00 85.50 95 GLU A O 1
ATOM 753 N N . ARG A 1 96 ? 9.431 -8.787 -3.946 1.00 85.62 96 ARG A N 1
ATOM 754 C CA . ARG A 1 96 ? 9.544 -9.118 -5.375 1.00 85.62 96 ARG A CA 1
ATOM 755 C C . ARG A 1 96 ? 9.698 -7.869 -6.232 1.00 85.62 96 ARG A C 1
ATOM 757 O O . ARG A 1 96 ? 10.565 -7.855 -7.100 1.00 85.62 96 ARG A O 1
ATOM 764 N N . VAL A 1 97 ? 8.923 -6.817 -5.974 1.00 84.00 97 VAL A N 1
ATOM 765 C CA . VAL A 1 97 ? 9.049 -5.544 -6.703 1.00 84.00 97 VAL A CA 1
ATOM 766 C C . VAL A 1 97 ? 10.421 -4.917 -6.478 1.00 84.00 97 VAL A C 1
ATOM 768 O O . VAL A 1 97 ? 11.069 -4.522 -7.442 1.00 84.00 97 VAL A O 1
ATOM 771 N N . LEU A 1 98 ? 10.916 -4.901 -5.237 1.00 83.75 98 LEU A N 1
ATOM 772 C CA . LEU A 1 98 ? 12.267 -4.429 -4.917 1.00 83.75 98 LEU A CA 1
ATOM 773 C C . LEU A 1 98 ? 13.349 -5.254 -5.624 1.00 83.75 98 LEU A C 1
ATOM 775 O O . LEU A 1 98 ? 14.319 -4.692 -6.127 1.00 83.75 98 LEU A O 1
ATOM 779 N N . THR A 1 99 ? 13.184 -6.576 -5.691 1.00 83.88 99 THR A N 1
ATOM 780 C CA . THR A 1 99 ? 14.105 -7.466 -6.415 1.00 83.88 99 THR A CA 1
ATOM 781 C C . THR A 1 99 ? 14.128 -7.155 -7.912 1.00 83.88 99 THR A C 1
ATOM 783 O O . THR A 1 99 ? 15.204 -7.029 -8.493 1.00 83.88 99 THR A O 1
ATOM 786 N N . VAL A 1 100 ? 12.960 -6.967 -8.532 1.00 79.12 100 VAL A N 1
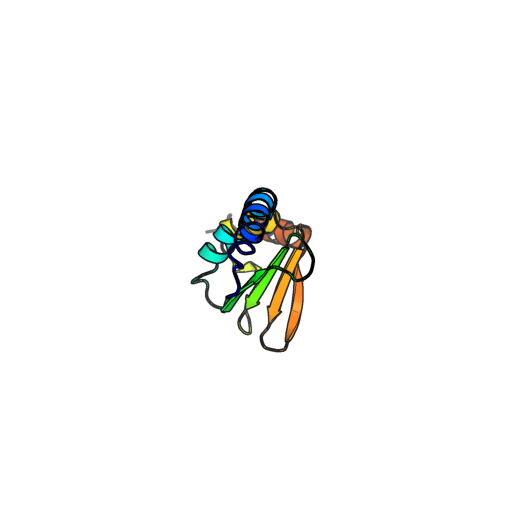ATOM 787 C CA . VAL A 1 100 ? 12.853 -6.611 -9.956 1.00 79.12 100 VAL A CA 1
ATOM 788 C C . VAL A 1 100 ? 13.417 -5.214 -10.221 1.00 79.12 100 VAL A C 1
ATOM 790 O O . VAL A 1 100 ? 14.163 -5.034 -11.178 1.00 79.12 100 VAL A O 1
ATOM 793 N N . ALA A 1 101 ? 13.149 -4.239 -9.350 1.00 69.69 101 ALA A N 1
ATOM 794 C CA . ALA A 1 101 ? 13.706 -2.891 -9.462 1.00 69.69 101 ALA A CA 1
ATOM 795 C C . ALA A 1 101 ? 15.243 -2.885 -9.361 1.00 69.69 101 ALA A C 1
ATOM 797 O O . ALA A 1 101 ? 15.902 -2.154 -10.095 1.00 69.69 101 ALA A O 1
ATOM 798 N N . ARG A 1 102 ? 15.831 -3.737 -8.504 1.00 64.56 102 ARG A N 1
ATOM 799 C CA . ARG A 1 102 ? 17.293 -3.934 -8.432 1.00 64.56 102 ARG A CA 1
ATOM 800 C C . ARG A 1 102 ? 17.851 -4.552 -9.712 1.00 64.56 102 ARG A C 1
ATOM 802 O O . ARG A 1 102 ? 18.893 -4.112 -10.178 1.00 64.56 102 ARG A O 1
ATOM 809 N N . ALA A 1 103 ? 17.159 -5.540 -10.279 1.00 61.34 103 ALA A N 1
ATOM 810 C CA . ALA A 1 103 ? 17.567 -6.180 -11.528 1.00 61.34 103 ALA A CA 1
ATOM 811 C C . ALA A 1 103 ? 17.452 -5.234 -12.738 1.00 61.34 103 ALA A C 1
ATOM 813 O O . ALA A 1 103 ? 18.271 -5.303 -13.648 1.00 61.34 103 ALA A O 1
ATOM 814 N N . SER A 1 104 ? 16.472 -4.325 -12.727 1.00 56.88 104 SER A N 1
ATOM 815 C CA . SER A 1 104 ? 16.257 -3.347 -13.798 1.00 56.88 104 SER A CA 1
ATOM 816 C C . SER A 1 104 ? 17.189 -2.130 -13.722 1.00 56.88 104 SER A C 1
ATOM 818 O O . SER A 1 104 ? 17.327 -1.425 -14.714 1.00 56.88 104 SER A O 1
ATOM 820 N N . GLY A 1 105 ? 17.850 -1.885 -12.584 1.00 51.44 105 GLY A N 1
ATOM 821 C CA . GLY A 1 105 ? 18.826 -0.801 -12.395 1.00 51.44 105 GLY A CA 1
ATOM 822 C C . GLY A 1 105 ? 20.200 -1.047 -13.032 1.00 51.44 105 GLY A C 1
ATOM 823 O O . GLY A 1 105 ? 21.155 -0.364 -12.680 1.00 51.44 105 GLY A O 1
ATOM 824 N N . ASN A 1 106 ? 20.316 -2.026 -13.932 1.00 41.97 106 ASN A N 1
ATOM 825 C CA . ASN A 1 106 ? 21.547 -2.338 -14.651 1.00 41.97 106 ASN A CA 1
ATOM 826 C C . ASN A 1 106 ? 21.301 -2.432 -16.161 1.00 41.97 106 ASN A C 1
ATOM 828 O O . ASN A 1 106 ? 21.541 -3.478 -16.757 1.00 41.97 106 ASN A O 1
ATOM 832 N N . THR A 1 107 ? 20.788 -1.370 -16.786 1.00 40.31 107 THR A N 1
ATOM 833 C CA . THR A 1 107 ? 21.071 -1.050 -18.198 1.00 40.31 107 THR A CA 1
ATOM 834 C C . THR A 1 107 ? 20.687 0.406 -18.475 1.00 40.31 107 THR A C 1
ATOM 836 O O . THR A 1 107 ? 19.503 0.736 -18.428 1.00 40.31 107 THR A O 1
ATOM 839 N N . GLY A 1 108 ? 21.670 1.260 -18.771 1.00 36.22 108 GLY A N 1
ATOM 840 C CA . GLY A 1 108 ? 21.466 2.633 -19.244 1.00 36.22 108 GLY A CA 1
ATOM 841 C C . GLY A 1 108 ? 22.479 3.607 -18.684 1.00 36.22 108 GLY A C 1
ATOM 842 O O . GLY A 1 108 ? 22.063 4.411 -17.827 1.00 36.22 108 GLY A O 1
#

Radius of gyration: 17.55 Å; chains: 1; bounding box: 43×34×59 Å

Organism: Pyrolobus fumarii (strain DSM 11204 / 1A) (NCBI:txid694429)

Sequence (108 aa):
MSRRVGLNRLFTVWALVRQRLACKKSSIAEKLKGIEGIETVEDALSGDGVRLKVATGFALAKLPRDVLEELRECDRIEVVYPDGRVVYVTRAWVERVLTVARASGNTG

Foldseek 3Di:
DDDDDDDPPPVVVVVVVCCVLAQVQVVLQVLCVPPAFWDHKDDDPDPREIETEGEPPDDPLPRDLVSLVSNLSGQWYWYAYPVGDIDIDGSVNSVVSNVVVVVVVPDD

Secondary structure (DSSP, 8-state):
------SSSHHHHHHHHGGGTS--HHHHHHHHTT-TTEEEEEE-SSSSEEEEEE-TT--GGGS-HHHHHHHTT-SEEEEE-TTS-EEEEEHHHHHHHHHHHHHHTS--